Protein AF-A0AAW0P2M8-F1 (afdb_monomer_lite)

InterPro domains:
  IPR011011 Zinc finger, FYVE/PHD-type [SSF57903] (1-50)
  IPR013083 Zinc finger, RING/FYVE/PHD-type [G3DSA:3.30.40.10] (1-51)
  IPR019787 Zinc finger, PH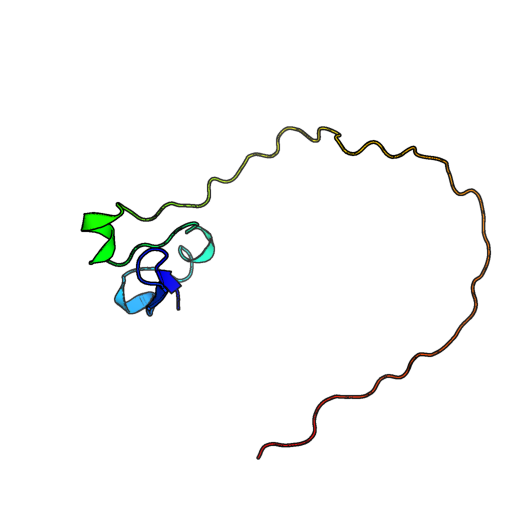D-finger [PF00628] (1-34)
  IPR050690 JHDM1 Histone Demethylase [PTHR23123] (1-74)

Secondary structure (DSSP, 8-state):
-EE-TTT--EE-HHHHT--TTTTTTEEE---TTTHHHH---EE---------------------S-------------------

Foldseek 3Di:
DDAAPPPRDDDDCVVQVHDPVCRVQWPHCHGPVRCVPVNHTDGDPPDPPPDPDDDDDDDDDDDDDDDDDDDDDDDDDDPDDDDD

Structure (mmCIF, N/CA/C/O backbone):
data_AF-A0AAW0P2M8-F1
#
_entry.id   AF-A0AAW0P2M8-F1
#
loop_
_atom_site.group_PDB
_atom_site.id
_atom_site.type_symbol
_atom_site.label_atom_id
_atom_site.label_alt_id
_atom_site.label_comp_id
_atom_site.label_asym_id
_atom_site.label_entity_id
_atom_site.label_seq_id
_atom_site.pdbx_PDB_ins_code
_atom_site.Cartn_x
_atom_site.Cartn_y
_atom_site.Cartn_z
_atom_site.occupancy
_atom_site.B_iso_or_equiv
_atom_site.auth_seq_id
_atom_site.auth_comp_id
_atom_site.auth_asym_id
_atom_site.auth_atom_id
_atom_site.pdbx_PDB_model_num
ATOM 1 N N . MET A 1 1 ? 5.503 -9.304 -3.851 1.00 82.75 1 MET A N 1
ATOM 2 C CA . MET A 1 1 ? 4.730 -8.812 -2.686 1.00 82.75 1 MET A CA 1
ATOM 3 C C . MET A 1 1 ? 4.404 -7.347 -2.926 1.00 82.75 1 MET A C 1
ATOM 5 O O . MET A 1 1 ? 5.209 -6.689 -3.573 1.00 82.75 1 MET A O 1
ATOM 9 N N . ILE A 1 2 ? 3.249 -6.871 -2.468 1.00 91.88 2 ILE A N 1
ATOM 10 C CA . ILE A 1 2 ? 2.728 -5.519 -2.705 1.00 91.88 2 ILE A CA 1
ATOM 11 C C . ILE A 1 2 ? 2.443 -4.825 -1.368 1.00 91.88 2 ILE A C 1
ATOM 13 O O . ILE A 1 2 ? 1.895 -5.446 -0.458 1.00 91.88 2 ILE A O 1
ATOM 17 N N . GLU A 1 3 ? 2.835 -3.560 -1.239 1.00 93.94 3 GLU A N 1
ATOM 18 C CA . GLU A 1 3 ? 2.629 -2.760 -0.025 1.00 93.94 3 GLU A CA 1
ATOM 19 C C . GLU A 1 3 ? 1.306 -1.985 -0.105 1.00 93.94 3 GLU A C 1
ATOM 21 O O . GLU A 1 3 ? 1.002 -1.366 -1.124 1.00 93.94 3 GLU A O 1
ATOM 26 N N . CYS A 1 4 ? 0.515 -2.005 0.969 1.00 94.19 4 CYS A N 1
ATOM 27 C CA . CYS A 1 4 ? -0.692 -1.185 1.096 1.00 94.19 4 CYS A CA 1
ATOM 28 C C . CYS A 1 4 ? -0.352 0.234 1.575 1.00 94.19 4 CYS A C 1
ATOM 30 O O . CYS A 1 4 ? 0.269 0.382 2.624 1.00 94.19 4 CYS A O 1
ATOM 32 N N . ASP A 1 5 ? -0.825 1.280 0.892 1.00 95.00 5 ASP A N 1
ATOM 33 C CA . ASP A 1 5 ? -0.493 2.667 1.261 1.00 95.00 5 ASP A CA 1
ATOM 34 C C . ASP A 1 5 ? -1.110 3.106 2.601 1.00 95.00 5 ASP A C 1
ATOM 36 O O . ASP A 1 5 ? -0.488 3.834 3.373 1.00 95.00 5 ASP A O 1
ATOM 40 N N . ALA A 1 6 ? -2.300 2.593 2.916 1.00 94.38 6 ALA A N 1
ATOM 41 C CA . ALA A 1 6 ? -3.047 2.960 4.114 1.00 94.38 6 ALA A CA 1
ATOM 42 C C . ALA A 1 6 ? -2.503 2.324 5.404 1.00 94.38 6 ALA A C 1
ATOM 44 O O . ALA A 1 6 ? -2.377 3.001 6.421 1.00 94.38 6 ALA A O 1
ATOM 45 N N . CYS A 1 7 ? -2.205 1.020 5.384 1.00 94.69 7 CYS A N 1
ATOM 46 C CA . CYS A 1 7 ? -1.732 0.292 6.568 1.00 94.69 7 CYS A CA 1
ATOM 47 C C . CYS A 1 7 ? -0.228 -0.005 6.552 1.00 94.69 7 CYS A C 1
ATOM 49 O O . CYS A 1 7 ? 0.276 -0.540 7.535 1.00 94.69 7 CYS A O 1
ATOM 51 N N . LYS A 1 8 ? 0.474 0.333 5.460 1.00 93.88 8 LYS A N 1
ATOM 52 C CA . LYS A 1 8 ? 1.918 0.111 5.263 1.00 93.88 8 LYS A CA 1
ATOM 53 C C . LYS A 1 8 ? 2.367 -1.332 5.516 1.00 93.88 8 LYS A C 1
ATOM 55 O O . LYS A 1 8 ? 3.489 -1.581 5.940 1.00 93.88 8 LYS A O 1
ATOM 60 N N . ASP A 1 9 ? 1.473 -2.278 5.236 1.00 95.19 9 ASP A N 1
ATOM 61 C CA . ASP A 1 9 ? 1.699 -3.714 5.406 1.00 95.19 9 ASP A CA 1
ATOM 62 C C . ASP A 1 9 ? 1.907 -4.402 4.050 1.00 95.19 9 ASP A C 1
ATOM 64 O O . ASP A 1 9 ? 1.461 -3.897 3.009 1.00 95.19 9 ASP A O 1
ATOM 68 N N . TRP A 1 10 ? 2.598 -5.543 4.066 1.00 93.62 10 TRP A N 1
ATOM 69 C CA . TRP A 1 10 ? 3.064 -6.247 2.874 1.00 93.62 10 TRP A CA 1
ATOM 70 C C . TRP A 1 10 ? 2.230 -7.497 2.609 1.00 93.62 10 TRP A C 1
ATOM 72 O O . TRP A 1 10 ? 2.145 -8.405 3.431 1.00 93.62 10 TRP A O 1
ATOM 82 N N . PHE A 1 11 ? 1.672 -7.580 1.404 1.00 92.25 11 PHE A N 1
ATOM 83 C CA . PHE A 1 11 ? 0.777 -8.658 1.002 1.00 92.25 11 PHE A CA 1
ATOM 84 C C . PHE A 1 11 ? 1.360 -9.474 -0.153 1.00 92.25 11 PHE A C 1
ATOM 86 O O . PHE A 1 11 ? 2.059 -8.969 -1.038 1.00 92.25 11 PHE A O 1
ATOM 93 N N . HIS A 1 12 ? 1.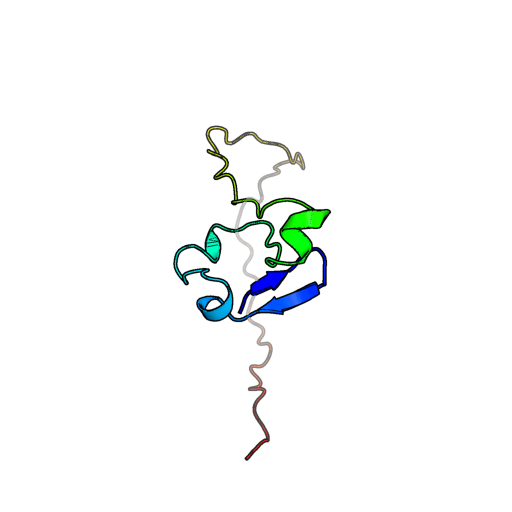052 -10.768 -0.187 1.00 91.50 12 HIS A N 1
ATOM 94 C CA . HIS A 1 12 ? 1.324 -11.594 -1.362 1.00 91.50 12 HIS A CA 1
ATOM 95 C C . HIS A 1 12 ? 0.278 -11.298 -2.436 1.00 91.50 12 HIS A C 1
ATOM 97 O O . HIS A 1 12 ? -0.910 -11.361 -2.131 1.00 91.50 12 HIS A O 1
ATOM 103 N N . GLY A 1 13 ? 0.699 -11.042 -3.681 1.00 89.50 13 GLY A N 1
ATOM 104 C CA . GLY A 1 13 ? -0.219 -10.765 -4.798 1.00 89.50 13 GLY A CA 1
ATOM 105 C C . GLY A 1 13 ? -1.287 -11.851 -4.949 1.00 89.50 13 GLY A C 1
ATOM 106 O O . GLY A 1 13 ? -2.478 -11.552 -4.967 1.00 89.50 13 GLY A O 1
ATOM 107 N N . SER A 1 14 ? -0.886 -13.121 -4.849 1.00 89.38 14 SER A N 1
ATOM 108 C CA . SER A 1 14 ? -1.790 -14.278 -4.889 1.00 89.38 14 SER A CA 1
ATOM 109 C C . SER A 1 14 ? -2.824 -14.308 -3.755 1.00 89.38 14 SER A C 1
ATOM 111 O O . SER A 1 14 ? -3.922 -14.818 -3.946 1.00 89.38 14 SER A O 1
ATOM 113 N N . CYS A 1 15 ? -2.506 -13.755 -2.578 1.00 90.12 15 CYS A N 1
ATOM 114 C CA . CYS A 1 15 ? -3.447 -13.688 -1.454 1.00 90.12 15 CYS A CA 1
ATOM 115 C C . CYS A 1 15 ? -4.507 -12.595 -1.636 1.00 90.12 15 CYS A C 1
ATOM 117 O O . CYS A 1 15 ? -5.550 -12.648 -0.988 1.00 90.12 15 CYS A O 1
ATOM 119 N N . VAL A 1 16 ? -4.237 -11.597 -2.480 1.00 89.81 16 VAL A N 1
ATOM 120 C CA . VAL A 1 16 ? -5.104 -10.426 -2.684 1.00 89.81 16 VAL A CA 1
ATOM 121 C C . VAL A 1 16 ? -5.635 -10.314 -4.115 1.00 89.81 16 VAL A C 1
ATOM 123 O O . VAL A 1 16 ? -6.261 -9.317 -4.457 1.00 89.81 16 VAL A O 1
ATOM 126 N N . GLY A 1 17 ? -5.418 -11.343 -4.940 1.00 89.06 17 GLY A N 1
ATOM 127 C CA . GLY A 1 17 ? -5.877 -11.388 -6.330 1.00 89.06 17 GLY A CA 1
ATOM 128 C C . GLY A 1 17 ? -5.159 -10.406 -7.257 1.00 89.06 17 GLY A C 1
ATOM 129 O O . GLY A 1 17 ? -5.725 -10.026 -8.275 1.00 89.06 17 GLY A O 1
ATOM 130 N N . VAL A 1 18 ? -3.946 -9.977 -6.900 1.00 88.75 18 VAL A N 1
ATOM 131 C CA . VAL A 1 18 ? -3.090 -9.156 -7.762 1.00 88.75 18 VAL A CA 1
ATOM 132 C C . VAL A 1 18 ? -2.149 -10.086 -8.513 1.00 88.75 18 VAL A C 1
ATOM 134 O O . VAL A 1 18 ? -1.311 -10.754 -7.896 1.00 88.75 18 VAL A O 1
ATOM 137 N N . ASP A 1 19 ? -2.318 -10.124 -9.831 1.00 90.00 19 ASP A N 1
ATOM 138 C CA . ASP A 1 19 ? -1.428 -10.842 -10.733 1.00 90.00 19 ASP A CA 1
ATOM 139 C C . ASP A 1 19 ? -0.090 -10.101 -10.892 1.00 90.00 19 ASP A C 1
ATOM 141 O O . ASP A 1 19 ? 0.025 -8.900 -10.622 1.00 90.00 19 ASP A O 1
ATOM 145 N N . GLU A 1 20 ? 0.944 -10.825 -11.312 1.00 86.25 20 GLU A N 1
ATOM 146 C CA . GLU A 1 20 ? 2.273 -10.253 -11.528 1.00 86.25 20 GLU A CA 1
ATOM 147 C C . GLU A 1 20 ? 2.286 -9.263 -12.704 1.00 86.25 20 GLU A C 1
ATOM 149 O O . GLU A 1 20 ? 3.087 -8.326 -12.686 1.00 86.25 20 GLU A O 1
ATOM 154 N N . ASP A 1 21 ? 1.380 -9.422 -13.678 1.00 87.69 21 ASP A N 1
ATOM 155 C CA . ASP A 1 21 ? 1.234 -8.503 -14.818 1.00 87.69 21 ASP A CA 1
ATOM 156 C C . ASP A 1 21 ? 0.546 -7.177 -14.433 1.00 87.69 21 ASP A C 1
ATOM 158 O O . ASP A 1 21 ? 0.901 -6.114 -14.943 1.00 87.69 21 ASP A O 1
ATOM 162 N N . ASP A 1 22 ? -0.375 -7.214 -13.462 1.00 85.00 22 ASP A N 1
ATOM 163 C CA . ASP A 1 22 ? -1.078 -6.031 -12.944 1.00 85.00 22 ASP A CA 1
ATOM 164 C C . ASP A 1 22 ? -0.239 -5.239 -11.931 1.00 85.00 22 ASP A C 1
ATOM 166 O O . ASP A 1 22 ? -0.342 -4.013 -11.849 1.00 85.00 22 ASP A O 1
ATOM 170 N N . ALA A 1 23 ? 0.622 -5.917 -11.165 1.00 85.69 23 ALA A N 1
ATOM 171 C CA . ALA A 1 23 ? 1.491 -5.296 -10.166 1.00 85.69 23 ALA A CA 1
ATOM 172 C C . ALA A 1 23 ? 2.249 -4.033 -10.653 1.00 85.69 23 ALA A C 1
ATOM 174 O O . ALA A 1 23 ? 2.252 -3.044 -9.916 1.00 85.69 23 ALA A O 1
ATOM 175 N N . PRO A 1 24 ? 2.872 -3.996 -11.852 1.00 86.31 24 PRO A N 1
ATOM 176 C CA . PRO A 1 24 ? 3.542 -2.795 -12.360 1.00 86.31 24 PRO A CA 1
ATOM 177 C C . PRO A 1 24 ? 2.596 -1.662 -12.793 1.00 86.31 24 PRO A C 1
ATOM 179 O O . PRO A 1 24 ? 3.052 -0.520 -12.920 1.00 86.31 24 PRO A O 1
ATOM 182 N N . ASP A 1 25 ? 1.315 -1.946 -13.043 1.00 88.75 25 ASP A N 1
ATOM 183 C CA . ASP A 1 25 ? 0.322 -0.938 -13.433 1.00 88.75 25 ASP A CA 1
ATOM 184 C C . ASP A 1 25 ? -0.366 -0.307 -12.213 1.00 88.75 25 ASP A C 1
ATOM 186 O O . ASP A 1 25 ? -0.934 0.774 -12.325 1.00 88.75 25 ASP A O 1
ATOM 190 N N . ILE A 1 26 ? -0.277 -0.902 -11.021 1.00 90.00 26 ILE A N 1
ATOM 191 C CA . ILE A 1 26 ? -0.859 -0.339 -9.794 1.00 90.00 26 ILE A CA 1
ATOM 192 C C . ILE A 1 26 ? 0.037 0.787 -9.247 1.00 90.00 26 ILE A C 1
ATOM 194 O O . ILE A 1 26 ? 1.209 0.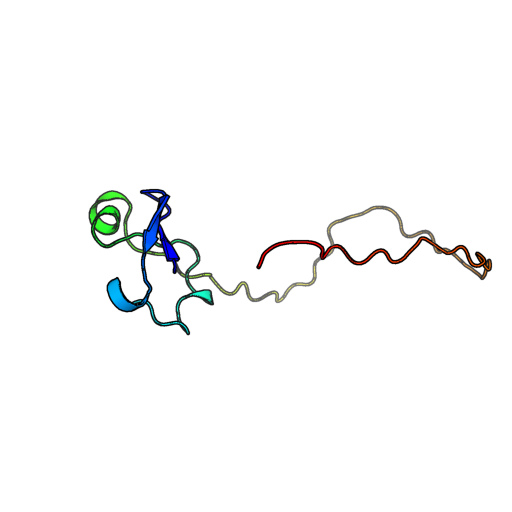584 -8.941 1.00 90.00 26 ILE A O 1
ATOM 198 N N . ASP A 1 27 ? -0.521 1.993 -9.104 1.00 90.56 27 ASP A N 1
ATOM 199 C CA . ASP A 1 27 ? 0.170 3.165 -8.541 1.00 90.56 27 ASP A CA 1
ATOM 200 C C . ASP A 1 27 ? -0.014 3.258 -7.020 1.00 90.56 27 ASP A C 1
ATOM 202 O O . ASP A 1 27 ? 0.950 3.484 -6.294 1.00 90.56 27 ASP A O 1
ATOM 206 N N . ILE A 1 28 ? -1.241 3.026 -6.534 1.00 92.38 28 ILE A N 1
ATOM 207 C CA . ILE A 1 28 ? -1.571 2.976 -5.102 1.00 92.38 28 ILE A CA 1
ATOM 208 C C . ILE A 1 28 ? -2.398 1.725 -4.842 1.00 92.38 28 ILE A C 1
ATOM 210 O O . ILE A 1 28 ? -3.482 1.553 -5.407 1.00 92.38 28 ILE A O 1
ATOM 214 N N . TYR A 1 29 ? -1.897 0.863 -3.960 1.00 93.56 29 TYR A N 1
ATOM 215 C CA . TYR A 1 29 ? -2.589 -0.344 -3.537 1.00 93.56 29 TYR A CA 1
ATOM 216 C C . TYR A 1 29 ? -3.246 -0.156 -2.165 1.00 93.56 29 TYR A C 1
ATOM 218 O O . TYR A 1 29 ? -2.614 0.303 -1.213 1.00 93.56 29 TYR A O 1
ATOM 226 N N . HIS A 1 30 ? -4.511 -0.562 -2.059 1.00 95.12 30 HIS A N 1
ATOM 227 C CA . HIS A 1 30 ? -5.239 -0.663 -0.798 1.00 95.12 30 HIS A CA 1
ATOM 228 C C . HIS A 1 30 ? -5.710 -2.101 -0.598 1.00 95.12 30 HIS A C 1
ATOM 230 O O . HIS A 1 30 ? -6.360 -2.679 -1.464 1.00 95.12 30 HIS A O 1
ATOM 236 N N . CYS A 1 31 ? -5.393 -2.680 0.560 1.00 93.06 31 CYS A N 1
ATOM 237 C CA . CYS A 1 31 ? -5.829 -4.026 0.917 1.00 93.06 31 CYS A CA 1
ATOM 238 C C . CYS A 1 31 ? -7.362 -4.075 1.130 1.00 93.06 31 CYS A C 1
ATOM 240 O O . CYS A 1 31 ? -7.976 -3.040 1.395 1.00 93.06 31 CYS A O 1
ATOM 242 N N . PRO A 1 32 ? -8.011 -5.256 1.101 1.00 91.00 32 PRO A N 1
ATOM 243 C CA . PRO A 1 32 ? -9.476 -5.379 1.205 1.00 91.00 32 PRO A CA 1
ATOM 244 C C . PRO A 1 32 ? -10.076 -4.851 2.521 1.00 91.00 32 PRO A C 1
ATOM 246 O O . PRO A 1 32 ? -11.290 -4.659 2.629 1.00 91.00 32 PRO A O 1
ATOM 249 N N . ASN A 1 33 ? -9.246 -4.623 3.542 1.00 92.94 33 ASN A N 1
ATOM 250 C CA . ASN A 1 33 ? -9.654 -3.925 4.756 1.00 92.94 33 ASN A CA 1
ATOM 251 C C . ASN A 1 33 ? -9.659 -2.400 4.537 1.00 92.94 33 ASN A C 1
ATOM 253 O O . ASN A 1 33 ? -10.683 -1.751 4.749 1.00 92.94 33 ASN A O 1
ATOM 257 N N . CYS A 1 34 ? -8.550 -1.858 4.027 1.00 94.81 34 CYS A N 1
ATOM 258 C CA . CYS A 1 34 ? -8.365 -0.432 3.771 1.00 94.81 34 CYS A CA 1
ATOM 259 C C . CYS A 1 34 ? -9.197 0.100 2.600 1.00 94.81 34 CYS A C 1
ATOM 261 O O . CYS A 1 34 ? -9.531 1.281 2.597 1.00 94.81 34 CYS A O 1
ATOM 263 N N . GLU A 1 35 ? -9.593 -0.739 1.640 1.00 92.31 35 GLU A N 1
ATOM 264 C CA . GLU A 1 35 ? -10.440 -0.319 0.516 1.00 92.31 35 GLU A CA 1
ATOM 265 C C . GLU A 1 35 ? -11.768 0.298 0.992 1.00 92.31 35 GLU A C 1
ATOM 267 O O . GLU A 1 35 ? -12.295 1.232 0.386 1.00 92.31 35 GLU A O 1
ATOM 272 N N . LYS A 1 36 ? -12.288 -0.174 2.128 1.00 90.81 36 LYS A N 1
ATOM 273 C CA . LYS A 1 36 ? -13.556 0.291 2.707 1.00 90.81 36 LYS A CA 1
ATOM 274 C C . LYS A 1 36 ? -13.453 1.685 3.328 1.00 90.81 36 LYS A C 1
ATOM 276 O O . LYS A 1 36 ? -14.472 2.356 3.459 1.00 90.81 36 LYS A O 1
ATOM 281 N N . THR A 1 37 ? -12.254 2.103 3.733 1.00 94.50 37 THR A N 1
ATOM 282 C CA . THR A 1 37 ? -12.016 3.365 4.452 1.00 94.50 37 THR A CA 1
ATOM 283 C C . THR A 1 37 ? -11.294 4.403 3.594 1.00 94.50 37 THR A C 1
ATOM 285 O O . THR A 1 37 ? -11.669 5.571 3.626 1.00 94.50 37 THR A O 1
ATOM 288 N N . HIS A 1 38 ? -10.299 3.986 2.806 1.00 90.69 38 HIS A N 1
ATOM 289 C CA . HIS A 1 38 ? -9.487 4.852 1.940 1.00 90.69 38 HIS A CA 1
ATOM 290 C C . HIS A 1 38 ? -9.928 4.826 0.469 1.00 90.69 38 HIS A C 1
ATOM 292 O O . HIS A 1 38 ? -9.501 5.674 -0.313 1.00 90.69 38 HIS A O 1
ATOM 298 N N . GLY A 1 39 ? -10.806 3.893 0.089 1.00 90.12 39 GLY A N 1
ATOM 299 C CA . GLY A 1 39 ? -11.248 3.702 -1.289 1.00 90.12 39 GLY A CA 1
ATOM 300 C C . GLY A 1 39 ? -10.385 2.711 -2.073 1.00 90.12 39 GLY A C 1
ATOM 301 O O . GLY A 1 39 ? -9.425 2.137 -1.561 1.00 90.12 39 GLY A O 1
ATOM 302 N N . LYS A 1 40 ? -10.756 2.493 -3.338 1.00 89.25 40 LYS A N 1
ATOM 303 C CA . LYS A 1 40 ? -10.142 1.479 -4.212 1.00 89.25 40 LYS A CA 1
ATOM 304 C C . LYS A 1 40 ? -8.704 1.827 -4.591 1.00 89.25 40 LYS A C 1
ATOM 306 O O . LYS A 1 40 ? -8.316 2.995 -4.562 1.00 89.25 40 LYS A O 1
ATOM 311 N N . SER A 1 41 ? -7.941 0.814 -4.989 1.00 90.12 41 SER A N 1
ATOM 312 C CA . SER A 1 41 ? -6.612 0.979 -5.581 1.00 90.12 41 SER A CA 1
ATOM 313 C C . SER A 1 41 ? -6.665 1.780 -6.888 1.00 90.12 41 SER A C 1
ATOM 315 O O . SER A 1 41 ? -7.643 1.726 -7.642 1.00 90.12 41 SER A O 1
ATOM 317 N N . THR A 1 42 ? -5.608 2.547 -7.158 1.00 90.06 42 THR A N 1
ATOM 318 C CA . THR A 1 42 ? -5.491 3.366 -8.370 1.00 90.06 42 THR A CA 1
ATOM 319 C C . THR A 1 42 ? -4.394 2.843 -9.278 1.00 90.06 42 THR A C 1
ATOM 321 O O . THR A 1 42 ? -3.292 2.540 -8.826 1.00 90.06 42 THR A O 1
ATOM 324 N N . LEU A 1 43 ? -4.692 2.792 -10.575 1.00 88.88 43 LEU A N 1
ATOM 325 C CA . LEU A 1 43 ? -3.746 2.405 -11.616 1.00 88.88 43 LEU A CA 1
ATOM 326 C C . LEU A 1 43 ? -2.951 3.607 -12.132 1.00 88.88 43 LEU A C 1
ATOM 328 O O . LEU A 1 43 ? -3.421 4.753 -12.155 1.00 88.88 43 LEU A O 1
ATOM 332 N N . LYS A 1 44 ? -1.741 3.335 -12.599 1.00 84.56 44 LYS A N 1
ATOM 333 C CA . LYS A 1 44 ? -0.781 4.296 -13.108 1.00 84.56 44 LYS A CA 1
ATOM 334 C C . LYS A 1 44 ? -1.241 4.783 -14.468 1.00 84.56 44 LYS A C 1
ATOM 336 O O . LYS A 1 44 ? -1.080 4.135 -15.499 1.00 84.56 44 LYS A O 1
ATOM 341 N N . LYS A 1 45 ? -1.801 5.991 -14.501 1.00 74.81 45 LYS A N 1
ATOM 342 C CA . LYS A 1 45 ? -2.181 6.632 -15.763 1.00 74.81 45 LYS A CA 1
ATOM 343 C C . LYS A 1 45 ? -0.928 6.798 -16.631 1.00 74.81 45 LYS A C 1
ATOM 345 O O . LYS A 1 45 ? -0.094 7.665 -16.356 1.00 74.81 45 LYS A O 1
ATOM 350 N N . LYS A 1 46 ? -0.817 6.011 -17.708 1.00 67.62 46 LYS A N 1
ATOM 351 C CA . LYS A 1 46 ? 0.142 6.251 -18.795 1.00 67.62 46 LYS A CA 1
ATOM 352 C C . LYS A 1 46 ? -0.078 7.669 -19.313 1.00 67.62 46 LYS A C 1
ATOM 354 O O . LYS A 1 46 ? -1.025 7.954 -20.046 1.00 67.62 46 LYS A O 1
ATOM 359 N N . LYS A 1 47 ? 0.788 8.585 -18.890 1.00 63.56 47 LYS A N 1
ATOM 360 C CA . LYS A 1 47 ? 0.851 9.933 -19.440 1.00 63.56 47 LYS A CA 1
ATOM 361 C C . LYS A 1 47 ? 1.359 9.751 -20.868 1.00 63.56 47 LYS A C 1
ATOM 363 O O . LYS A 1 47 ? 2.526 9.425 -21.060 1.00 63.56 47 LYS A O 1
ATOM 368 N N . ASN A 1 48 ? 0.489 9.898 -21.866 1.00 61.03 48 ASN A N 1
ATOM 369 C CA . ASN A 1 48 ? 0.934 10.070 -23.244 1.00 61.03 48 ASN A CA 1
ATOM 370 C C . ASN A 1 48 ? 1.766 11.357 -23.278 1.00 61.03 48 ASN A C 1
ATOM 372 O O . ASN A 1 48 ? 1.211 12.456 -23.327 1.00 61.03 48 ASN A O 1
ATOM 376 N N . TRP A 1 49 ? 3.090 11.222 -23.209 1.00 56.16 49 TRP A N 1
ATOM 377 C CA . TRP A 1 49 ? 4.036 12.294 -23.498 1.00 56.16 49 TRP A CA 1
ATOM 378 C C . TRP A 1 49 ? 3.984 12.579 -25.001 1.00 56.16 49 TRP A C 1
ATOM 380 O O . TRP A 1 49 ? 4.886 12.270 -25.768 1.00 56.16 49 TRP A O 1
ATOM 390 N N . SER A 1 50 ? 2.885 13.172 -25.448 1.00 63.34 50 SER A N 1
ATOM 391 C CA . SER A 1 50 ? 2.847 13.914 -26.697 1.00 63.34 50 SER A CA 1
ATOM 392 C C . SER A 1 50 ? 3.078 15.383 -26.386 1.00 63.34 50 SER A C 1
ATOM 394 O O . SER A 1 50 ? 2.222 16.183 -26.719 1.00 63.34 50 SER A O 1
ATOM 396 N N . LYS A 1 51 ? 4.188 15.738 -25.729 1.00 48.88 51 LYS A N 1
ATOM 397 C CA . LYS A 1 51 ? 4.841 17.056 -25.809 1.00 48.88 51 LYS A CA 1
ATOM 398 C C . LYS A 1 51 ? 6.216 16.954 -25.148 1.00 48.88 51 LYS A C 1
ATOM 400 O O . LYS A 1 51 ? 6.335 16.994 -23.934 1.00 48.88 51 LYS A O 1
ATOM 405 N N . HIS A 1 52 ? 7.248 16.846 -25.976 1.00 56.25 52 HIS A N 1
ATOM 406 C CA . HIS A 1 52 ? 8.574 17.335 -25.629 1.00 56.25 52 HIS A CA 1
ATOM 407 C C . HIS A 1 52 ? 8.450 18.859 -25.481 1.00 56.25 52 HIS A C 1
ATOM 409 O O . HIS A 1 52 ? 8.405 19.556 -26.490 1.00 56.25 52 HIS A O 1
ATOM 415 N N . ASP A 1 53 ? 8.294 19.361 -24.256 1.00 44.03 53 ASP A N 1
ATOM 416 C CA . ASP A 1 53 ? 8.394 20.792 -23.958 1.00 44.03 53 ASP A CA 1
ATOM 417 C C . ASP A 1 53 ? 9.392 21.008 -22.817 1.00 44.03 53 ASP A C 1
ATOM 419 O O . ASP A 1 53 ? 9.123 20.791 -21.638 1.00 44.03 53 ASP A O 1
ATOM 423 N N . THR A 1 54 ? 10.620 21.279 -23.251 1.00 54.19 54 THR A N 1
ATOM 424 C CA . THR A 1 54 ? 11.488 22.368 -22.797 1.00 54.19 54 THR A CA 1
ATOM 425 C C .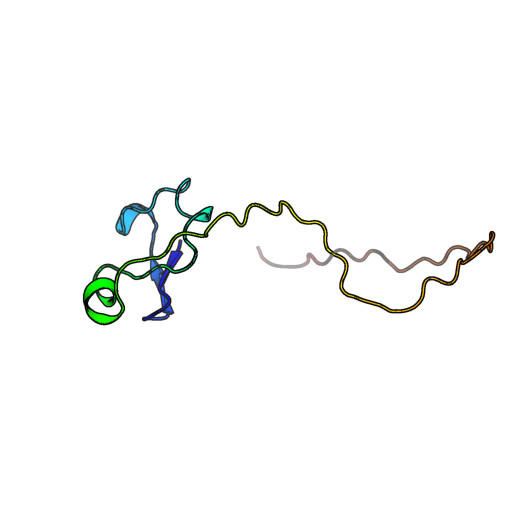 THR A 1 54 ? 11.076 23.069 -21.502 1.00 54.19 54 THR A C 1
ATOM 427 O O . THR A 1 54 ? 10.101 23.807 -21.460 1.00 54.19 54 THR A O 1
ATOM 430 N N . GLY A 1 55 ? 11.913 22.947 -20.467 1.00 47.47 55 GLY A N 1
ATOM 431 C CA . GLY A 1 55 ? 11.696 23.693 -19.229 1.00 47.47 55 GLY A CA 1
ATOM 432 C C . GLY A 1 55 ? 12.804 23.649 -18.180 1.00 47.47 55 GLY A C 1
ATOM 433 O O . GLY A 1 55 ? 12.502 23.837 -17.010 1.00 47.47 55 GLY A O 1
ATOM 434 N N . GLN A 1 56 ? 14.070 23.423 -18.547 1.00 46.75 56 GLN A N 1
ATOM 435 C CA . GLN A 1 56 ? 15.195 23.893 -17.727 1.00 46.75 56 GLN A CA 1
ATOM 436 C C . GLN A 1 56 ? 16.167 24.673 -18.607 1.00 46.75 56 GLN A C 1
ATOM 438 O O . GLN A 1 56 ? 17.031 24.131 -19.292 1.00 46.75 56 GLN A O 1
ATOM 443 N N . SER A 1 57 ? 15.977 25.986 -18.593 1.00 51.69 57 SER A N 1
ATOM 444 C CA . SER A 1 57 ? 16.974 26.967 -18.972 1.00 51.69 57 SER A CA 1
ATOM 445 C C . SER A 1 57 ? 18.103 26.962 -17.942 1.00 51.69 57 SER A C 1
ATOM 447 O O . SER A 1 57 ? 17.979 27.577 -16.886 1.00 51.69 57 SER A O 1
ATOM 449 N N . THR A 1 58 ? 19.228 26.350 -18.281 1.00 48.31 58 THR A N 1
ATOM 450 C CA . THR A 1 58 ? 20.525 26.983 -18.037 1.00 48.31 58 THR A CA 1
ATOM 451 C C . THR A 1 58 ? 21.327 26.894 -19.331 1.00 48.31 58 THR A C 1
ATOM 453 O O . THR A 1 58 ? 21.682 25.829 -19.817 1.00 48.31 58 THR A O 1
ATOM 456 N N . GLU A 1 59 ? 21.461 28.065 -19.947 1.00 46.59 59 GLU A N 1
ATOM 457 C CA . GLU A 1 59 ? 22.358 28.453 -21.031 1.00 46.59 59 GLU A CA 1
ATOM 458 C C . GLU A 1 59 ? 23.260 27.357 -21.636 1.00 46.59 59 GLU A C 1
ATOM 460 O O . GLU A 1 59 ? 24.303 26.984 -21.101 1.00 46.59 59 GLU A O 1
ATOM 465 N N . SER A 1 60 ? 22.899 26.938 -22.851 1.00 58.06 60 SER A N 1
ATOM 466 C CA . SER A 1 60 ? 23.825 26.301 -23.782 1.00 58.06 60 SER A CA 1
ATOM 467 C C . SER A 1 60 ? 24.924 27.294 -24.156 1.00 58.06 60 SER A C 1
ATOM 469 O O . SER A 1 60 ? 24.727 28.189 -24.979 1.00 58.06 60 SER A O 1
ATOM 471 N N . LYS A 1 61 ? 26.111 27.108 -23.587 1.00 55.38 61 LYS A N 1
ATOM 472 C CA . LYS A 1 61 ? 27.360 27.518 -24.229 1.00 55.38 61 LYS A CA 1
ATOM 473 C C . LYS A 1 61 ? 28.201 26.274 -24.467 1.00 55.38 61 LYS A C 1
ATOM 475 O O . LYS A 1 61 ? 28.985 25.850 -23.632 1.00 55.38 61 LYS A O 1
ATOM 480 N N . GLN A 1 62 ? 27.964 25.683 -25.636 1.00 48.12 62 GLN A N 1
ATOM 481 C CA . GLN A 1 62 ? 28.970 25.135 -26.545 1.00 48.12 62 GLN A CA 1
ATOM 482 C C . GLN A 1 62 ? 30.372 24.921 -25.935 1.00 48.12 62 GLN A C 1
ATOM 484 O O . GLN A 1 62 ? 31.196 25.834 -25.944 1.00 48.12 62 GLN A O 1
ATOM 489 N N . CYS A 1 63 ? 30.714 23.688 -25.560 1.00 46.00 63 CYS A N 1
ATOM 490 C CA . CYS A 1 63 ? 32.113 23.321 -25.330 1.00 46.00 63 CYS A CA 1
ATOM 491 C C . CYS A 1 63 ? 32.695 22.752 -26.625 1.00 46.00 63 CYS A C 1
ATOM 493 O O . CYS A 1 63 ? 32.606 21.561 -26.922 1.00 46.00 63 CYS A O 1
ATOM 495 N N . ARG A 1 64 ? 33.240 23.658 -27.443 1.00 53.47 64 ARG A N 1
ATOM 496 C CA . ARG A 1 64 ? 34.160 23.322 -28.530 1.00 53.47 64 ARG A CA 1
ATOM 497 C C . ARG A 1 64 ? 35.364 22.570 -27.953 1.00 53.47 64 ARG A C 1
ATOM 499 O O . ARG A 1 64 ? 35.996 23.050 -27.024 1.00 53.47 64 ARG A O 1
ATOM 506 N N . THR A 1 65 ? 35.713 21.484 -28.632 1.00 48.19 65 THR A N 1
ATOM 507 C CA . THR A 1 65 ? 37.091 21.025 -28.845 1.00 48.19 65 THR A CA 1
ATOM 508 C C . THR A 1 65 ? 37.855 20.443 -27.647 1.00 48.19 65 THR A C 1
ATOM 510 O O . THR A 1 65 ? 38.292 21.131 -26.736 1.00 48.19 65 THR A O 1
ATOM 513 N N . ALA A 1 66 ? 38.087 19.133 -27.775 1.00 54.47 66 ALA A N 1
ATOM 514 C CA . ALA A 1 66 ? 39.268 18.359 -27.394 1.00 54.47 66 ALA A CA 1
ATOM 515 C C . ALA A 1 66 ? 40.203 18.928 -26.310 1.00 54.47 66 ALA A C 1
ATOM 517 O O . ALA A 1 66 ? 41.134 19.672 -26.607 1.00 54.47 66 ALA A O 1
ATOM 518 N N . VAL A 1 67 ? 40.088 18.380 -25.0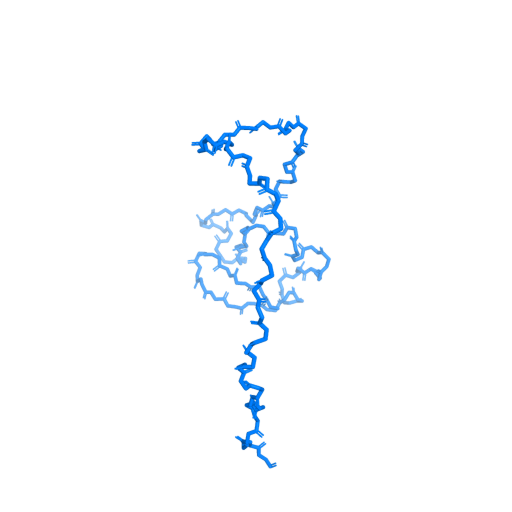97 1.00 55.19 67 VAL A N 1
ATOM 519 C CA . VAL A 1 67 ? 41.227 18.220 -24.186 1.00 55.19 67 VAL A CA 1
ATOM 520 C C . VAL A 1 67 ? 41.173 16.808 -23.605 1.00 55.19 67 VAL A C 1
ATOM 522 O O . VAL A 1 67 ? 40.232 16.432 -22.914 1.00 55.19 67 VAL A O 1
ATOM 525 N N . LYS A 1 68 ? 42.189 16.005 -23.941 1.00 54.69 68 LYS A N 1
ATOM 526 C CA . LYS A 1 68 ? 42.472 14.704 -23.326 1.00 54.69 68 LYS A CA 1
ATOM 527 C C . LYS A 1 68 ? 42.593 14.880 -21.810 1.00 54.69 68 LYS A C 1
ATOM 529 O O . LYS A 1 68 ? 43.526 15.544 -21.367 1.00 54.69 68 LYS A O 1
ATOM 534 N N . CYS A 1 69 ? 41.745 14.212 -21.032 1.00 41.66 69 CYS A N 1
ATOM 535 C CA . CYS A 1 69 ? 42.031 13.940 -19.626 1.00 41.66 69 CYS A CA 1
ATOM 536 C C . CYS A 1 69 ? 42.390 12.463 -19.470 1.00 41.66 69 CYS A C 1
ATOM 538 O O . CYS A 1 69 ? 41.592 11.560 -19.700 1.00 41.66 69 CYS A O 1
ATOM 540 N N . SER A 1 70 ? 43.669 12.279 -19.169 1.00 39.97 70 SER A N 1
ATOM 541 C CA . SER A 1 70 ? 44.386 11.027 -18.993 1.00 39.97 70 SER A CA 1
ATOM 542 C C . SER A 1 70 ? 43.820 10.164 -17.866 1.00 39.97 70 SER A C 1
ATOM 544 O O . SER A 1 70 ? 43.380 10.679 -16.840 1.00 39.97 70 SER A O 1
ATOM 546 N N . LEU A 1 71 ? 43.958 8.851 -18.064 1.00 57.38 71 LEU A N 1
ATOM 547 C CA . LEU A 1 71 ? 44.078 7.781 -17.071 1.00 57.38 71 LEU A CA 1
ATOM 548 C C . LEU A 1 71 ? 44.336 8.245 -15.624 1.00 57.38 71 LEU A C 1
ATOM 550 O O . LEU A 1 71 ? 45.363 8.870 -15.355 1.00 57.38 71 LEU A O 1
ATOM 554 N N . LYS A 1 72 ? 43.467 7.806 -14.709 1.00 53.41 72 LYS A N 1
ATOM 555 C CA . LYS A 1 72 ? 43.767 7.278 -13.360 1.00 53.41 72 LYS A CA 1
ATOM 556 C C . LYS A 1 72 ? 42.508 6.533 -12.900 1.00 53.41 72 LYS A C 1
ATOM 558 O O . LYS A 1 72 ? 41.492 7.150 -12.623 1.00 53.41 72 LYS A O 1
ATOM 563 N N . ASN A 1 73 ? 42.446 5.219 -13.105 1.00 56.75 73 ASN A N 1
ATOM 564 C CA . ASN A 1 73 ? 42.709 4.230 -12.055 1.00 56.75 73 ASN A CA 1
ATOM 565 C C . ASN A 1 73 ? 42.097 4.633 -10.705 1.00 56.75 73 ASN A C 1
ATOM 567 O O . ASN A 1 73 ? 42.737 5.336 -9.924 1.00 56.75 73 ASN A O 1
ATOM 571 N N . TYR A 1 74 ? 40.881 4.159 -10.447 1.00 55.28 74 TYR A N 1
ATOM 572 C CA . TYR A 1 74 ? 40.366 3.989 -9.095 1.00 55.28 74 TYR A CA 1
ATOM 573 C C . TYR A 1 74 ? 39.862 2.554 -8.976 1.00 55.28 74 TYR A C 1
ATOM 575 O O . TYR A 1 74 ? 39.195 2.044 -9.874 1.00 55.28 74 TYR A O 1
ATOM 583 N N . ALA A 1 75 ? 40.332 1.905 -7.919 1.00 53.19 75 ALA A N 1
ATOM 584 C CA . ALA A 1 75 ? 40.391 0.470 -7.737 1.00 53.19 75 ALA A CA 1
ATOM 585 C C . ALA A 1 75 ? 39.018 -0.210 -7.800 1.00 53.19 75 ALA A C 1
ATOM 587 O O . ALA A 1 75 ? 38.051 0.235 -7.185 1.00 53.19 75 ALA A O 1
ATOM 588 N N . ALA A 1 76 ? 38.981 -1.325 -8.525 1.00 50.47 76 ALA A N 1
ATOM 589 C CA . ALA A 1 76 ? 38.023 -2.385 -8.291 1.00 50.47 76 ALA A CA 1
ATOM 590 C C . ALA A 1 76 ? 38.355 -3.017 -6.937 1.00 50.47 76 ALA A C 1
ATOM 592 O O . ALA A 1 76 ? 39.472 -3.488 -6.775 1.00 50.47 76 ALA A O 1
ATOM 593 N N . GLU A 1 77 ? 37.403 -3.051 -6.009 1.00 54.06 77 GLU A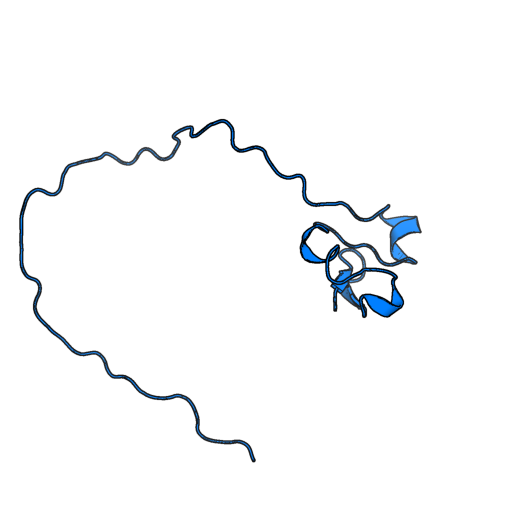 N 1
ATOM 594 C CA . GLU A 1 77 ? 37.448 -3.972 -4.874 1.00 54.06 77 GLU A CA 1
ATOM 595 C C . GLU A 1 77 ? 36.106 -4.725 -4.812 1.00 54.06 77 GLU A C 1
ATOM 597 O O . GLU A 1 77 ? 35.047 -4.089 -4.752 1.00 54.06 77 GLU A O 1
ATOM 602 N N . PRO A 1 78 ? 36.118 -6.069 -4.881 1.00 53.00 78 PRO A N 1
ATOM 603 C CA . PRO A 1 78 ? 34.920 -6.891 -4.795 1.00 53.00 78 PRO A CA 1
ATOM 604 C C . PRO A 1 78 ? 34.452 -6.989 -3.340 1.00 53.00 78 PRO A C 1
ATOM 606 O O . PRO A 1 78 ? 35.058 -7.664 -2.509 1.00 53.00 78 PRO A O 1
ATOM 609 N N . PHE A 1 79 ? 33.330 -6.345 -3.033 1.00 44.38 79 PHE A N 1
ATOM 610 C CA . PHE A 1 79 ? 32.629 -6.539 -1.768 1.00 44.38 79 PHE A CA 1
ATOM 611 C C . PHE A 1 79 ? 31.939 -7.911 -1.770 1.00 44.38 79 PHE A C 1
ATOM 613 O O . PHE A 1 79 ? 30.750 -8.009 -2.058 1.00 44.38 79 PHE A O 1
ATOM 620 N N . GLN A 1 80 ? 32.677 -8.986 -1.482 1.00 52.75 80 GLN A N 1
ATOM 621 C CA . GLN A 1 80 ? 32.062 -10.228 -1.010 1.00 52.75 80 GLN A CA 1
ATOM 622 C C . GLN A 1 80 ? 33.043 -11.068 -0.187 1.00 52.75 80 GLN A C 1
ATOM 624 O O . GLN A 1 80 ? 33.697 -11.979 -0.688 1.00 52.75 80 GLN A O 1
ATOM 629 N N . VAL A 1 81 ? 33.097 -10.785 1.114 1.00 49.66 81 VAL A N 1
ATOM 630 C CA . VAL A 1 81 ? 33.511 -11.767 2.116 1.00 49.66 81 VAL A CA 1
ATOM 631 C C . VAL A 1 81 ? 32.377 -11.896 3.131 1.00 49.66 81 VAL A C 1
ATOM 633 O O . VAL A 1 81 ? 31.980 -10.908 3.742 1.00 49.66 81 VAL A O 1
ATOM 636 N N . LEU A 1 82 ? 31.936 -13.147 3.308 1.00 46.81 82 LEU A N 1
ATOM 637 C CA . LEU A 1 82 ? 31.277 -13.719 4.487 1.00 46.81 82 LEU A CA 1
ATOM 638 C C . LEU A 1 82 ? 29.741 -13.655 4.576 1.00 46.81 82 LEU A C 1
ATOM 640 O O . LEU A 1 82 ? 29.179 -12.725 5.142 1.00 46.81 82 LEU A O 1
ATOM 644 N N . MET A 1 83 ? 29.083 -14.737 4.141 1.00 47.38 83 MET A N 1
ATOM 645 C CA . MET A 1 83 ? 28.375 -15.671 5.036 1.00 47.38 83 MET A CA 1
ATOM 646 C C . MET A 1 83 ? 28.131 -17.009 4.315 1.00 47.38 83 MET A C 1
ATOM 648 O O . MET A 1 83 ? 27.768 -17.009 3.141 1.00 47.38 83 MET A O 1
ATOM 652 N N . MET A 1 84 ? 28.297 -18.090 5.091 1.00 60.69 84 MET A N 1
ATOM 653 C CA . MET A 1 84 ? 28.182 -19.536 4.802 1.00 60.69 84 MET A CA 1
ATOM 654 C C . MET A 1 84 ? 29.468 -20.227 4.350 1.00 60.69 84 MET A C 1
ATOM 656 O O . MET A 1 84 ? 29.857 -20.112 3.170 1.00 60.69 84 MET A O 1
#

pLDDT: mean 72.8, std 19.58, range [39.97, 95.19]

Radius of gyration: 24.06 Å; chains: 1; bounding box: 58×48×35 Å

Organism: NCBI:txid88201

Sequence (84 aa):
MIECDACKDWFHGSCVGVDEDDAPDIDIYHCPNCEKTHGKSTLKKKKNWSKHDTGQSTESKQCRTAVKCSLKNYAAEPFQVLMM